Protein AF-A0A954F9V8-F1 (afdb_monomer_lite)

pLDDT: mean 90.91, std 14.73, range [41.5, 98.5]

Structure (mmCIF, N/CA/C/O backbone):
data_AF-A0A954F9V8-F1
#
_entry.id   AF-A0A954F9V8-F1
#
loop_
_atom_site.group_PDB
_atom_site.id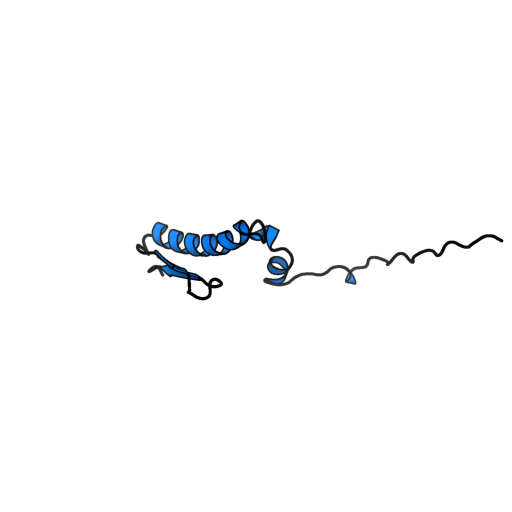
_atom_site.type_symbol
_atom_site.label_atom_id
_atom_site.label_alt_id
_atom_site.label_comp_id
_atom_site.label_asym_id
_atom_site.label_entity_id
_atom_site.label_seq_id
_atom_site.pdbx_PDB_ins_code
_atom_site.Cartn_x
_atom_site.Cartn_y
_atom_site.Cartn_z
_atom_site.occupancy
_atom_site.B_iso_or_equiv
_atom_site.auth_seq_id
_atom_site.auth_comp_id
_atom_site.auth_asym_id
_atom_site.auth_atom_id
_atom_site.pdbx_PDB_model_num
ATOM 1 N N . MET A 1 1 ? 18.856 -0.301 -64.421 1.00 44.28 1 MET A N 1
ATOM 2 C CA . MET A 1 1 ? 18.915 0.644 -63.285 1.00 44.28 1 MET A CA 1
ATOM 3 C C . MET A 1 1 ?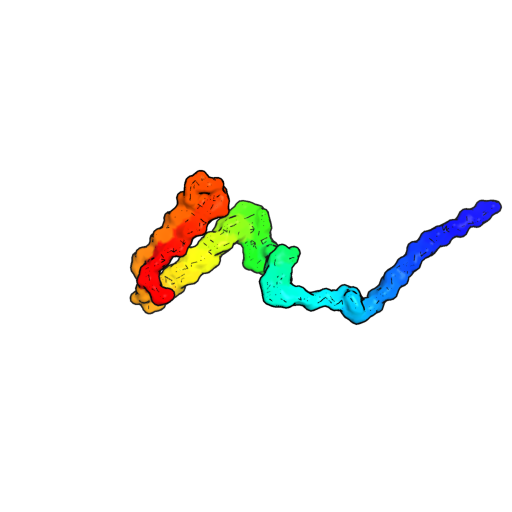 18.522 -0.122 -62.032 1.00 44.28 1 MET A C 1
ATOM 5 O O . MET A 1 1 ? 17.338 -0.311 -61.801 1.00 44.28 1 MET A O 1
ATOM 9 N N . ALA A 1 2 ? 19.498 -0.682 -61.314 1.00 41.50 2 ALA A N 1
ATOM 10 C CA . ALA A 1 2 ? 19.246 -1.464 -60.105 1.00 41.50 2 ALA A CA 1
ATOM 11 C C . ALA A 1 2 ? 19.257 -0.526 -58.892 1.00 41.50 2 ALA A C 1
ATOM 13 O O . ALA A 1 2 ? 20.250 0.150 -58.629 1.00 41.50 2 ALA A O 1
ATOM 14 N N . THR A 1 3 ? 18.128 -0.452 -58.199 1.00 47.25 3 THR A N 1
ATOM 15 C CA . THR A 1 3 ? 17.927 0.290 -56.956 1.00 47.25 3 THR A CA 1
ATOM 16 C C . THR A 1 3 ? 18.654 -0.416 -55.810 1.00 47.25 3 THR A C 1
ATOM 18 O O . THR A 1 3 ? 18.319 -1.540 -55.446 1.00 47.25 3 THR A O 1
ATOM 21 N N . ALA A 1 4 ? 19.667 0.237 -55.237 1.00 51.25 4 ALA A N 1
ATOM 22 C CA . ALA A 1 4 ? 20.363 -0.256 -54.052 1.00 51.25 4 ALA A CA 1
ATOM 23 C C . ALA A 1 4 ? 19.457 -0.126 -52.815 1.00 51.25 4 ALA A C 1
ATOM 25 O O . ALA A 1 4 ? 19.006 0.968 -52.472 1.00 51.25 4 ALA A O 1
ATOM 26 N N . ALA A 1 5 ? 19.191 -1.251 -52.151 1.00 55.44 5 ALA A N 1
ATOM 27 C CA . ALA A 1 5 ? 18.488 -1.293 -50.877 1.00 55.44 5 ALA A CA 1
ATOM 28 C C . ALA A 1 5 ? 19.332 -0.611 -49.786 1.00 55.44 5 ALA A C 1
ATOM 30 O O . ALA A 1 5 ? 20.506 -0.928 -49.598 1.00 55.44 5 ALA A O 1
ATOM 31 N N . LYS A 1 6 ? 18.727 0.336 -49.064 1.00 51.28 6 LYS A N 1
ATOM 32 C CA . LYS A 1 6 ? 19.348 1.049 -47.944 1.00 51.28 6 LYS A CA 1
ATOM 33 C C . LYS A 1 6 ? 19.396 0.112 -46.733 1.00 51.28 6 LYS A C 1
ATOM 35 O O . LYS A 1 6 ? 18.389 -0.069 -46.055 1.00 51.28 6 LYS A O 1
ATOM 40 N N . THR A 1 7 ? 20.546 -0.502 -46.475 1.00 51.53 7 THR A N 1
ATOM 41 C CA . THR A 1 7 ? 20.781 -1.330 -45.286 1.00 51.53 7 THR A CA 1
ATOM 42 C C . THR A 1 7 ? 20.713 -0.441 -44.043 1.00 51.53 7 THR A C 1
ATOM 44 O O . THR A 1 7 ? 21.585 0.396 -43.815 1.00 51.53 7 THR A O 1
ATOM 47 N N . SER A 1 8 ? 19.655 -0.584 -43.244 1.00 57.78 8 SER A N 1
ATOM 48 C CA . SER A 1 8 ? 19.573 0.006 -41.907 1.00 57.78 8 SER A CA 1
ATOM 49 C C . SER A 1 8 ? 20.698 -0.584 -41.055 1.00 57.78 8 SER A C 1
ATOM 51 O O . SER A 1 8 ? 20.694 -1.786 -40.786 1.00 57.78 8 SER A O 1
ATOM 53 N N . GLY A 1 9 ? 21.685 0.235 -40.688 1.00 56.41 9 GLY A N 1
ATOM 54 C CA . GLY A 1 9 ? 22.826 -0.198 -39.884 1.00 56.41 9 GLY A CA 1
ATOM 55 C C . GLY A 1 9 ? 22.362 -0.886 -38.601 1.00 56.41 9 GLY A C 1
ATOM 56 O O . GLY A 1 9 ? 21.603 -0.309 -37.825 1.00 56.41 9 GLY A O 1
ATOM 57 N N . ALA A 1 10 ? 22.799 -2.127 -38.396 1.00 65.19 10 ALA A N 1
ATOM 58 C CA . ALA A 1 10 ? 22.545 -2.864 -37.169 1.00 65.19 10 ALA A CA 1
ATOM 59 C C . ALA A 1 10 ? 23.230 -2.129 -36.008 1.00 65.19 10 ALA A C 1
ATOM 61 O O . ALA A 1 10 ? 24.461 -2.072 -35.951 1.00 65.19 10 ALA A O 1
ATOM 62 N N . LYS A 1 11 ? 22.444 -1.536 -35.100 1.00 77.62 11 LYS A N 1
ATOM 63 C CA . LYS A 1 11 ? 22.976 -0.976 -33.854 1.00 77.62 11 LYS A CA 1
ATOM 64 C C . LYS A 1 11 ? 23.636 -2.130 -33.095 1.00 77.62 11 LYS A C 1
ATOM 66 O O . LYS A 1 11 ? 22.983 -3.126 -32.788 1.00 77.62 11 LYS A O 1
ATOM 71 N N . LYS A 1 12 ? 24.948 -2.040 -32.886 1.00 84.81 12 LYS A N 1
ATOM 72 C CA . LYS A 1 12 ? 25.725 -3.089 -32.224 1.00 84.81 12 LYS A CA 1
ATOM 73 C C . LYS A 1 12 ? 25.400 -3.028 -30.732 1.00 84.81 12 LYS A C 1
ATOM 75 O O . LYS A 1 12 ? 25.729 -2.033 -30.104 1.00 84.81 12 LYS A O 1
ATOM 80 N N . TYR A 1 13 ? 24.736 -4.057 -30.215 1.00 90.75 13 TYR A N 1
ATOM 81 C CA . TYR A 1 13 ? 24.419 -4.176 -28.793 1.00 90.75 13 TYR A CA 1
ATOM 82 C C . TYR A 1 13 ? 25.712 -4.278 -27.970 1.00 90.75 13 TYR A C 1
ATOM 84 O O . TYR A 1 13 ? 26.542 -5.150 -28.252 1.00 90.75 13 TYR A O 1
ATOM 92 N N . SER A 1 14 ? 25.907 -3.378 -27.005 1.00 93.75 14 SER A N 1
ATOM 93 C CA . SER A 1 14 ? 27.079 -3.335 -26.119 1.00 93.75 14 SER A CA 1
ATOM 94 C C . SER A 1 14 ? 26.675 -3.345 -24.640 1.00 93.75 14 SER A C 1
ATOM 96 O O . SER A 1 14 ? 25.496 -3.322 -24.298 1.00 93.75 14 SER A O 1
ATOM 98 N N . ALA A 1 15 ? 27.670 -3.382 -23.746 1.00 93.19 15 ALA A N 1
ATOM 99 C CA . ALA A 1 15 ? 27.441 -3.262 -22.305 1.00 93.19 15 ALA A CA 1
ATOM 100 C C . ALA A 1 15 ? 26.742 -1.943 -21.921 1.00 93.19 15 ALA A C 1
ATOM 102 O O . ALA A 1 15 ? 26.003 -1.923 -20.944 1.00 93.19 15 ALA A O 1
ATOM 103 N N . ASP A 1 16 ? 26.915 -0.882 -22.714 1.00 92.81 16 ASP A N 1
ATOM 104 C CA . ASP A 1 16 ? 26.293 0.425 -22.472 1.00 92.81 16 ASP A CA 1
ATOM 105 C C . ASP A 1 16 ? 24.779 0.428 -22.758 1.00 92.81 16 ASP A C 1
ATOM 107 O O . ASP A 1 16 ? 24.078 1.348 -22.348 1.00 92.81 16 ASP A O 1
ATOM 111 N N . ASP A 1 17 ? 24.255 -0.587 -23.462 1.00 93.31 17 ASP A N 1
ATOM 112 C CA . ASP A 1 17 ? 22.811 -0.763 -23.669 1.00 93.31 17 ASP A CA 1
ATOM 113 C C . ASP A 1 17 ? 22.125 -1.465 -22.470 1.00 93.31 17 ASP A C 1
ATOM 115 O O . ASP A 1 17 ? 20.904 -1.643 -22.482 1.00 93.31 17 ASP A O 1
ATOM 119 N N . ILE A 1 18 ? 22.882 -1.878 -21.441 1.00 94.06 18 ILE A N 1
ATOM 120 C CA . ILE A 1 18 ? 22.340 -2.433 -20.195 1.00 94.06 18 ILE A CA 1
ATOM 121 C C . ILE A 1 18 ? 22.129 -1.314 -19.178 1.00 94.06 18 ILE A C 1
ATOM 123 O O . ILE A 1 18 ? 23.079 -0.708 -18.690 1.00 94.06 18 ILE A O 1
ATOM 127 N N . GLU A 1 19 ? 20.871 -1.100 -18.800 1.00 94.31 19 GLU A N 1
ATOM 128 C CA . GLU A 1 19 ? 20.484 -0.155 -17.755 1.00 94.31 19 GLU A CA 1
ATOM 129 C C . GLU A 1 19 ? 20.156 -0.905 -16.457 1.00 94.31 19 GLU A C 1
ATOM 131 O O . GLU A 1 19 ? 19.346 -1.838 -16.447 1.00 94.31 19 GLU A O 1
ATOM 136 N N . VAL A 1 20 ? 20.772 -0.482 -15.351 1.00 94.50 20 VAL A N 1
ATOM 137 C CA . VAL A 1 20 ? 20.412 -0.921 -13.999 1.00 94.50 20 VAL A CA 1
ATOM 138 C C . VAL A 1 20 ? 19.518 0.150 -13.389 1.00 94.50 20 VAL A C 1
ATOM 140 O O . VAL A 1 20 ? 19.923 1.302 -13.282 1.00 94.50 20 VAL A O 1
ATOM 143 N N . LEU A 1 21 ? 18.302 -0.233 -13.004 1.00 96.56 21 LEU A N 1
ATOM 144 C CA . LEU A 1 21 ? 17.350 0.662 -12.347 1.00 96.56 21 LEU A CA 1
ATOM 145 C C . LEU A 1 21 ? 17.540 0.578 -10.830 1.00 96.56 21 LEU A C 1
ATOM 147 O O . LEU A 1 21 ? 17.433 -0.511 -10.261 1.00 96.56 21 LEU A O 1
ATOM 151 N N . GLU A 1 22 ? 17.794 1.711 -10.178 1.00 94.44 22 GLU A N 1
ATOM 152 C CA . GLU A 1 22 ? 18.088 1.760 -8.743 1.00 94.44 22 GLU A CA 1
ATOM 153 C C . GLU A 1 22 ? 16.851 2.107 -7.898 1.00 94.44 22 GLU A C 1
ATOM 155 O O . GLU A 1 22 ? 15.936 2.824 -8.315 1.00 94.44 22 GLU A O 1
ATOM 160 N N . GLY A 1 23 ? 16.809 1.586 -6.669 1.00 94.56 23 GLY A N 1
ATOM 161 C CA . GLY A 1 23 ? 15.742 1.872 -5.709 1.00 94.56 23 GLY A CA 1
ATOM 162 C C . GLY A 1 23 ? 14.337 1.602 -6.262 1.00 94.56 23 GLY A C 1
ATOM 163 O O . GLY A 1 23 ? 14.012 0.491 -6.677 1.00 94.56 23 GLY A O 1
ATOM 164 N N . LEU A 1 24 ? 13.482 2.631 -6.255 1.00 96.38 24 LEU A N 1
ATOM 165 C CA . LEU A 1 24 ? 12.085 2.536 -6.702 1.00 96.38 24 LEU A CA 1
ATOM 166 C C . LEU A 1 24 ? 11.897 2.770 -8.209 1.00 96.38 24 LEU A C 1
ATOM 168 O O . LEU A 1 24 ? 10.761 2.782 -8.689 1.00 96.38 24 LEU A O 1
ATOM 172 N N . GLU A 1 25 ? 12.968 2.971 -8.977 1.00 97.06 25 GLU A N 1
ATOM 173 C CA . GLU A 1 25 ? 12.846 3.218 -10.416 1.00 97.06 25 GLU A CA 1
ATOM 174 C C . GLU A 1 25 ? 12.286 2.011 -11.165 1.00 97.06 25 GLU A C 1
ATOM 176 O O . GLU A 1 25 ? 11.406 2.172 -12.012 1.00 97.06 25 GLU A O 1
ATOM 181 N N . ALA A 1 26 ? 12.710 0.798 -10.801 1.00 96.19 26 ALA A N 1
ATOM 182 C CA . ALA A 1 26 ? 12.169 -0.432 -11.375 1.00 96.19 26 ALA A CA 1
ATOM 183 C C . ALA A 1 26 ? 10.655 -0.556 -11.135 1.00 96.19 26 ALA A C 1
ATOM 185 O O . ALA A 1 26 ? 9.901 -0.862 -12.063 1.00 96.19 26 ALA A O 1
ATOM 186 N N . VAL A 1 27 ? 10.207 -0.225 -9.917 1.00 96.88 27 VAL A N 1
ATOM 187 C CA . VAL A 1 27 ? 8.791 -0.238 -9.520 1.00 96.88 27 VAL A CA 1
ATOM 188 C C . VAL A 1 27 ? 7.991 0.763 -10.345 1.00 96.88 27 VAL A C 1
ATOM 190 O O . VAL A 1 27 ? 6.959 0.418 -10.913 1.00 96.88 27 VAL A O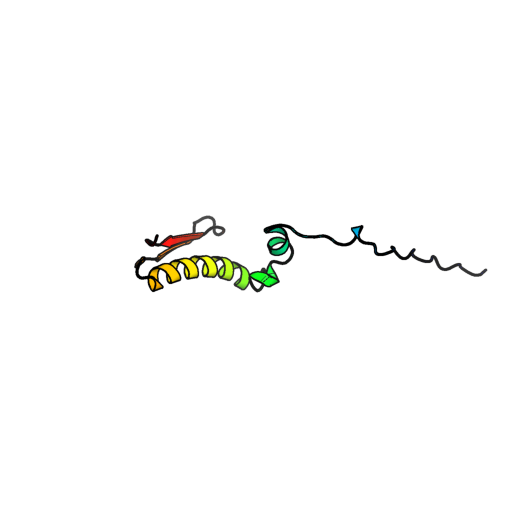 1
ATOM 193 N N . ARG A 1 28 ? 8.492 1.994 -10.487 1.00 96.12 28 ARG A N 1
ATOM 194 C CA . ARG A 1 28 ? 7.826 3.043 -11.275 1.00 96.12 28 ARG A CA 1
ATOM 195 C C . ARG A 1 28 ? 7.819 2.747 -12.771 1.00 96.12 28 ARG A C 1
ATOM 197 O O . ARG A 1 28 ? 6.857 3.094 -13.4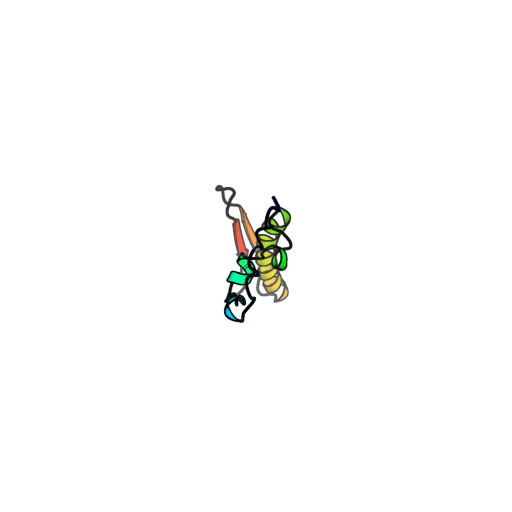52 1.00 96.12 28 ARG A O 1
ATOM 204 N N . ARG A 1 29 ? 8.874 2.117 -13.297 1.00 96.00 29 ARG A N 1
ATOM 205 C CA . ARG A 1 29 ? 8.977 1.758 -14.718 1.00 96.00 29 ARG A CA 1
ATOM 206 C C . ARG A 1 29 ? 8.060 0.589 -15.071 1.00 96.00 29 ARG A C 1
ATOM 208 O O . ARG A 1 29 ? 7.530 0.557 -16.180 1.00 96.00 29 ARG A O 1
ATOM 215 N N . ARG A 1 30 ? 7.882 -0.374 -14.160 1.00 96.38 30 ARG A N 1
ATOM 216 C CA . ARG A 1 30 ? 7.061 -1.579 -14.372 1.00 96.38 30 ARG A CA 1
ATOM 217 C C . ARG A 1 30 ? 6.085 -1.830 -13.214 1.00 96.38 30 ARG A C 1
ATOM 219 O O . ARG A 1 30 ? 6.136 -2.895 -12.601 1.00 96.38 30 ARG A O 1
ATOM 226 N N . PRO A 1 31 ? 5.141 -0.911 -12.951 1.00 97.38 31 PRO A N 1
ATOM 227 C CA . PRO A 1 31 ? 4.265 -0.986 -11.781 1.00 97.38 31 PRO A CA 1
ATOM 228 C C . PRO A 1 31 ? 3.389 -2.239 -11.774 1.00 97.38 31 PRO A C 1
ATOM 230 O O . PRO A 1 31 ? 3.199 -2.843 -10.726 1.00 97.38 31 PRO A O 1
ATOM 233 N N . SER A 1 32 ? 2.929 -2.706 -12.940 1.00 97.12 32 SER A N 1
ATOM 234 C CA . SER A 1 32 ? 2.085 -3.904 -13.038 1.00 97.12 32 SER A CA 1
ATOM 235 C C . SER A 1 32 ? 2.733 -5.171 -12.476 1.00 97.12 32 SER A C 1
ATOM 237 O O . SER A 1 32 ? 2.020 -6.092 -12.100 1.00 97.12 32 SER A O 1
ATOM 239 N N . MET A 1 33 ? 4.068 -5.230 -12.416 1.00 97.12 33 MET A N 1
ATOM 240 C CA . MET A 1 33 ? 4.785 -6.350 -11.802 1.00 97.12 33 MET A CA 1
ATOM 241 C C . MET A 1 33 ? 4.613 -6.391 -10.277 1.00 97.12 33 MET A C 1
ATOM 243 O O . MET A 1 33 ? 4.715 -7.463 -9.693 1.00 97.12 33 MET A O 1
ATOM 247 N N . TYR A 1 34 ? 4.353 -5.241 -9.655 1.00 96.81 34 TYR A N 1
ATOM 248 C CA . TYR A 1 34 ? 4.272 -5.075 -8.204 1.00 96.81 34 TYR A CA 1
ATOM 249 C C . TYR A 1 34 ? 2.827 -4.963 -7.718 1.00 96.81 34 TYR A C 1
ATOM 251 O O . TYR A 1 34 ? 2.475 -5.586 -6.733 1.00 96.81 34 TYR A O 1
ATOM 259 N N . ILE A 1 35 ? 1.983 -4.212 -8.432 1.00 97.31 35 ILE A N 1
ATOM 260 C CA . ILE A 1 35 ? 0.593 -3.926 -8.026 1.00 97.31 35 ILE A CA 1
ATOM 261 C C . ILE A 1 35 ? -0.452 -4.576 -8.950 1.00 97.31 35 ILE A C 1
ATOM 263 O O . ILE A 1 35 ? -1.616 -4.183 -8.976 1.00 97.31 35 ILE A O 1
ATOM 267 N N . GLY A 1 36 ? -0.038 -5.530 -9.791 1.00 95.12 36 GLY A N 1
ATOM 268 C CA . GLY A 1 36 ? -0.908 -6.296 -10.698 1.00 95.12 36 GLY A CA 1
ATOM 269 C C . GLY A 1 36 ? -1.457 -5.531 -11.914 1.00 95.12 36 GLY A C 1
ATOM 270 O O . GLY A 1 36 ? -1.875 -6.150 -12.893 1.00 95.12 36 GLY A O 1
ATOM 271 N N . GLY A 1 37 ? -1.433 -4.197 -11.905 1.00 95.50 37 GLY A N 1
ATOM 272 C CA . GLY A 1 37 ? -1.870 -3.351 -13.017 1.00 95.50 37 GLY A CA 1
ATOM 273 C C . GLY A 1 37 ? -1.878 -1.863 -12.665 1.00 95.50 37 GLY A C 1
ATOM 274 O O . GLY A 1 37 ? -1.596 -1.487 -11.537 1.00 95.50 37 GLY A O 1
ATOM 275 N N . VAL A 1 38 ? -2.217 -1.008 -13.633 1.00 96.62 38 VAL A N 1
ATOM 276 C CA . VAL A 1 38 ? -2.403 0.451 -13.434 1.00 96.62 38 VAL A CA 1
ATOM 277 C C . VAL A 1 38 ? -3.851 0.889 -13.677 1.00 96.62 38 VAL A C 1
ATOM 279 O O . VAL A 1 38 ? -4.134 2.054 -13.939 1.00 96.62 38 VAL A O 1
ATOM 282 N N . ASP A 1 39 ? -4.769 -0.076 -13.641 1.00 96.62 39 ASP A N 1
ATOM 283 C CA . ASP A 1 39 ? -6.208 0.152 -13.698 1.00 96.62 39 ASP A CA 1
ATOM 284 C C . ASP A 1 39 ? -6.782 0.346 -12.280 1.00 96.62 39 ASP A C 1
ATOM 286 O O . ASP A 1 39 ? -6.056 0.465 -11.290 1.00 96.62 39 ASP A O 1
ATOM 290 N N . ILE A 1 40 ? -8.111 0.350 -12.170 1.00 96.19 40 ILE A N 1
ATOM 291 C CA . ILE A 1 40 ? -8.810 0.494 -10.889 1.00 96.19 40 ILE A CA 1
ATOM 292 C C . ILE A 1 40 ? -8.411 -0.565 -9.850 1.00 96.19 40 ILE A C 1
ATOM 294 O O . ILE A 1 40 ? -8.438 -0.271 -8.656 1.00 96.19 40 ILE A O 1
ATOM 298 N N . ARG A 1 41 ? -8.022 -1.777 -10.267 1.00 96.12 41 ARG A N 1
ATOM 299 C CA . ARG A 1 41 ? -7.606 -2.833 -9.335 1.00 96.12 41 ARG A CA 1
ATOM 300 C C . ARG A 1 41 ? -6.245 -2.507 -8.7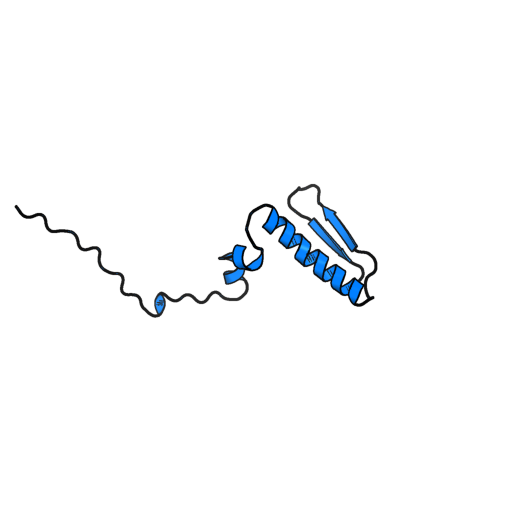45 1.00 96.12 41 ARG A C 1
ATOM 302 O O . ARG A 1 41 ? -6.100 -2.588 -7.534 1.00 96.12 41 ARG A O 1
ATOM 309 N N . GLY A 1 42 ? -5.301 -2.074 -9.582 1.00 96.62 42 GLY A N 1
ATOM 310 C CA . GLY A 1 42 ? -3.986 -1.617 -9.125 1.00 96.62 42 GLY A CA 1
ATOM 311 C C . GLY A 1 42 ? -4.079 -0.409 -8.194 1.00 96.62 42 GLY A C 1
ATOM 312 O O . GLY A 1 42 ? -3.399 -0.364 -7.174 1.00 96.62 42 GLY A O 1
ATOM 313 N N . LEU A 1 43 ? -4.988 0.529 -8.487 1.00 96.19 43 LEU A N 1
ATOM 314 C CA . LEU A 1 43 ? -5.246 1.670 -7.607 1.00 96.19 43 LEU A CA 1
ATOM 315 C C . LEU A 1 43 ? -5.726 1.233 -6.214 1.00 96.19 43 LEU A C 1
ATOM 317 O O . LEU A 1 43 ? -5.203 1.718 -5.218 1.00 96.19 43 LEU A O 1
ATOM 321 N N . HIS A 1 44 ? -6.695 0.314 -6.131 1.00 96.25 44 HIS A N 1
ATOM 322 C CA . HIS A 1 44 ? -7.154 -0.199 -4.834 1.00 96.25 44 HIS A CA 1
ATOM 323 C C . HIS A 1 44 ? -6.090 -1.061 -4.149 1.00 96.25 44 HIS A C 1
ATOM 325 O O . HIS A 1 44 ? -6.006 -1.043 -2.929 1.00 96.25 44 HIS A O 1
ATOM 331 N N . HIS A 1 45 ? -5.249 -1.763 -4.914 1.00 97.38 45 HIS A N 1
ATOM 332 C CA . HIS A 1 45 ? -4.132 -2.542 -4.379 1.00 97.38 45 HIS A CA 1
ATOM 333 C C . HIS A 1 45 ? -3.165 -1.678 -3.570 1.00 97.38 45 HIS A C 1
ATOM 335 O O . HIS A 1 45 ? -2.773 -2.077 -2.485 1.00 97.38 45 HIS A O 1
ATOM 341 N N . LEU A 1 46 ? -2.878 -0.452 -4.022 1.00 96.81 46 LEU A N 1
ATOM 342 C CA . LEU A 1 46 ? -2.076 0.492 -3.236 1.00 96.81 46 LEU A CA 1
ATOM 343 C C . LEU A 1 46 ? -2.682 0.783 -1.857 1.00 96.81 46 LEU A C 1
ATOM 345 O O . LEU A 1 46 ? -1.937 0.962 -0.903 1.00 96.81 46 LEU A O 1
ATOM 349 N N . LEU A 1 47 ? -4.012 0.846 -1.747 1.00 96.88 47 LEU A N 1
ATOM 350 C CA . LEU A 1 47 ? -4.690 1.030 -0.464 1.00 96.88 47 LEU A CA 1
ATOM 351 C C . LEU A 1 47 ? -4.665 -0.257 0.371 1.00 96.88 47 LEU A C 1
ATOM 353 O O . LEU A 1 47 ? -4.436 -0.176 1.575 1.00 96.88 47 LEU A O 1
ATOM 357 N N . TRP A 1 48 ? -4.872 -1.418 -0.260 1.00 97.50 48 TRP A N 1
ATOM 358 C CA . TRP A 1 48 ? -4.816 -2.717 0.416 1.00 97.50 48 TRP A CA 1
ATOM 359 C C . TRP A 1 48 ? -3.471 -2.946 1.089 1.00 97.50 48 TRP A C 1
ATOM 361 O O . TRP A 1 48 ? -3.463 -3.244 2.269 1.00 97.50 48 TRP A O 1
ATOM 371 N N . GLU A 1 49 ? -2.361 -2.658 0.413 1.00 98.12 49 GLU A N 1
ATOM 372 C CA . GLU A 1 49 ? -1.017 -2.797 0.993 1.00 98.12 49 GLU A CA 1
ATOM 373 C C . GLU A 1 49 ? -0.835 -1.993 2.294 1.00 98.12 49 GLU A C 1
ATOM 375 O O . GLU A 1 49 ? -0.143 -2.423 3.213 1.00 98.12 49 GLU A O 1
ATOM 380 N N . ILE A 1 50 ? -1.468 -0.820 2.414 1.00 98.12 50 ILE A N 1
ATOM 381 C CA . ILE A 1 50 ? -1.387 -0.021 3.646 1.00 98.12 50 ILE A CA 1
ATOM 382 C C . ILE A 1 50 ? -2.334 -0.563 4.719 1.00 98.12 50 ILE A C 1
ATOM 384 O O . 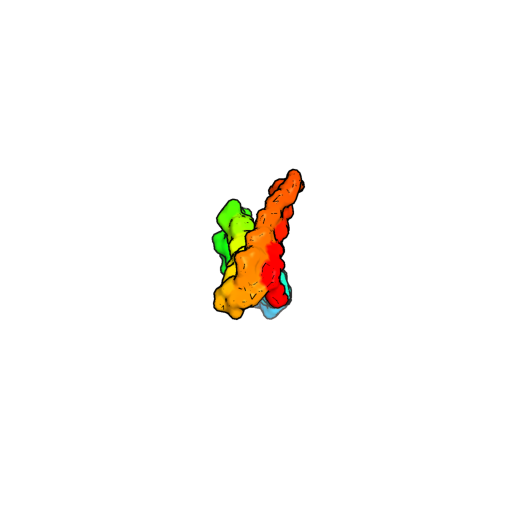ILE A 1 50 ? -1.961 -0.624 5.886 1.00 98.12 50 ILE A O 1
ATOM 388 N N . VAL A 1 51 ? -3.548 -0.965 4.336 1.00 98.31 51 VAL A N 1
ATOM 389 C CA . VAL A 1 51 ? -4.512 -1.576 5.263 1.00 98.31 51 VAL A CA 1
ATOM 390 C C . VAL A 1 51 ? -3.985 -2.903 5.808 1.00 98.31 51 VAL A C 1
ATOM 392 O O . VAL A 1 51 ? -4.147 -3.161 6.995 1.00 98.31 51 VAL A O 1
ATOM 395 N N . ASP A 1 52 ? -3.328 -3.711 4.981 1.00 98.31 52 ASP A N 1
ATOM 396 C CA . ASP A 1 52 ? -2.780 -5.011 5.363 1.00 98.31 52 ASP A CA 1
ATOM 397 C C . ASP A 1 52 ? -1.653 -4.844 6.394 1.00 98.31 52 ASP A C 1
ATOM 399 O O . ASP A 1 52 ? -1.664 -5.538 7.408 1.00 98.31 52 ASP A O 1
ATOM 403 N N . ASN A 1 53 ? -0.787 -3.832 6.247 1.00 98.06 53 ASN A N 1
ATOM 404 C CA . ASN A 1 53 ? 0.184 -3.478 7.294 1.00 98.06 53 ASN A CA 1
ATOM 405 C C . ASN A 1 53 ? -0.500 -3.103 8.626 1.00 98.06 53 ASN A C 1
ATOM 407 O O . ASN A 1 53 ? -0.040 -3.499 9.695 1.00 98.06 53 ASN A O 1
ATOM 411 N N . SER A 1 54 ? -1.621 -2.372 8.591 1.00 98.31 54 SER A N 1
ATOM 412 C CA . SER A 1 54 ? -2.401 -2.073 9.804 1.00 98.31 54 SER A CA 1
ATOM 413 C C . SER A 1 54 ? -3.069 -3.324 10.398 1.00 98.31 54 SER A C 1
ATOM 415 O O . SER A 1 54 ? -3.214 -3.442 11.616 1.00 98.31 54 SER A O 1
ATOM 417 N N . VAL A 1 55 ? -3.489 -4.275 9.557 1.00 98.19 55 VAL A N 1
ATOM 418 C CA . VAL A 1 55 ? -4.022 -5.574 9.997 1.00 98.19 55 VAL A CA 1
ATOM 419 C C . VAL A 1 55 ? -2.924 -6.419 10.643 1.00 98.19 55 VAL A C 1
ATOM 421 O O . VAL A 1 55 ? -3.203 -7.093 11.634 1.00 98.19 55 VAL A O 1
ATOM 424 N N . ASP A 1 56 ? -1.682 -6.345 10.167 1.00 98.31 56 ASP A N 1
ATOM 425 C CA . ASP A 1 56 ? -0.548 -7.022 10.800 1.00 98.31 56 ASP A CA 1
ATOM 426 C C . ASP A 1 56 ? -0.322 -6.541 12.245 1.00 98.31 56 ASP A C 1
ATOM 428 O O . ASP A 1 56 ? -0.089 -7.365 13.133 1.00 98.31 56 ASP A O 1
ATOM 432 N N . GLU A 1 57 ? -0.502 -5.247 12.538 1.00 98.31 57 GLU A N 1
ATOM 433 C CA . GLU A 1 57 ? -0.457 -4.739 13.921 1.00 98.31 57 GLU A CA 1
ATOM 434 C C . GLU A 1 57 ? -1.620 -5.271 14.781 1.00 98.31 57 GLU A C 1
ATOM 436 O O . GLU A 1 57 ? -1.438 -5.579 15.965 1.00 98.31 57 GLU A O 1
ATOM 441 N N . TYR A 1 58 ? -2.808 -5.467 14.197 1.00 97.94 58 TYR A N 1
ATOM 442 C CA . TYR A 1 58 ? -3.906 -6.160 14.883 1.00 97.94 58 TYR A CA 1
ATOM 443 C C . TYR A 1 58 ? -3.559 -7.629 15.169 1.00 97.94 58 TYR A C 1
ATOM 445 O O . TYR A 1 58 ? -3.784 -8.119 16.279 1.00 97.94 58 TYR A O 1
ATOM 453 N N . LEU A 1 59 ? -2.958 -8.337 14.207 1.00 97.94 59 LEU A N 1
ATOM 454 C CA . LEU A 1 59 ? -2.502 -9.719 14.390 1.00 97.94 59 LEU A CA 1
ATOM 455 C C . LEU A 1 59 ? -1.399 -9.821 15.456 1.00 97.94 59 LEU A C 1
ATOM 457 O O . LEU A 1 59 ? -1.354 -10.804 16.203 1.00 97.94 59 LEU A O 1
ATOM 461 N N . ALA A 1 60 ? -0.563 -8.788 15.584 1.00 97.81 60 ALA A N 1
ATOM 462 C CA . ALA A 1 60 ? 0.416 -8.637 16.658 1.00 97.81 60 ALA A CA 1
ATOM 463 C C . ALA A 1 60 ? -0.208 -8.286 18.024 1.00 97.81 60 ALA A C 1
ATOM 465 O O . ALA A 1 60 ? 0.484 -8.378 19.038 1.00 97.81 60 ALA A O 1
ATOM 466 N N . LYS A 1 61 ? -1.515 -7.983 18.075 1.00 97.56 61 LYS A N 1
ATOM 467 C CA . LYS A 1 61 ? -2.279 -7.528 19.256 1.00 97.56 61 LYS A CA 1
ATOM 468 C C . LYS A 1 61 ? -1.869 -6.144 19.767 1.00 97.56 61 LYS A C 1
ATOM 470 O O . LYS A 1 61 ? -2.036 -5.857 20.951 1.00 97.56 61 LYS A O 1
ATOM 475 N N . GLU A 1 62 ? -1.344 -5.313 18.878 1.00 97.44 62 GLU A N 1
ATOM 476 C CA . GLU A 1 62 ? -0.838 -3.968 19.179 1.00 97.44 62 GLU A CA 1
ATOM 477 C C . GLU A 1 62 ? -1.789 -2.878 18.658 1.00 97.44 62 GLU A C 1
ATOM 479 O O . GLU A 1 62 ? -1.792 -1.771 19.183 1.00 97.44 62 GLU A O 1
ATOM 484 N N . ALA A 1 63 ? -2.652 -3.202 17.688 1.00 97.81 63 ALA A N 1
ATOM 485 C CA . ALA A 1 63 ? -3.736 -2.340 17.219 1.00 97.81 63 ALA A CA 1
ATOM 486 C C . ALA A 1 63 ? -5.113 -2.990 17.435 1.00 97.81 63 ALA A C 1
ATOM 488 O O . ALA A 1 63 ? -5.256 -4.212 17.390 1.00 97.81 63 ALA A O 1
ATOM 489 N N . ASP A 1 64 ? -6.150 -2.173 17.622 1.00 98.00 64 ASP A N 1
ATOM 490 C CA . ASP A 1 64 ? -7.555 -2.618 17.681 1.00 98.00 64 ASP A CA 1
ATOM 491 C C . ASP A 1 64 ? -8.497 -1.804 16.781 1.00 98.00 64 ASP A C 1
ATOM 493 O O . ASP A 1 64 ? -9.630 -2.218 16.525 1.00 98.00 64 ASP A O 1
ATOM 497 N N . THR A 1 65 ? -8.026 -0.665 16.271 1.00 98.44 65 THR A N 1
ATOM 498 C CA . THR A 1 65 ? -8.832 0.283 15.513 1.00 98.44 65 THR A CA 1
ATOM 499 C C . THR A 1 65 ? -8.063 0.740 14.285 1.00 98.44 65 THR A C 1
ATOM 501 O O . THR A 1 65 ? -7.003 1.349 14.397 1.00 98.44 65 THR A O 1
ATOM 504 N N . ILE A 1 66 ? -8.648 0.524 13.106 1.00 98.31 66 ILE A N 1
ATOM 505 C CA . ILE A 1 66 ? -8.123 1.010 11.825 1.00 98.31 66 ILE A CA 1
ATOM 506 C C . ILE A 1 66 ? -9.136 1.995 11.235 1.00 98.31 66 ILE A C 1
ATOM 508 O O . ILE A 1 66 ? -10.317 1.685 11.081 1.00 98.31 66 ILE A O 1
ATOM 512 N N . THR A 1 67 ? -8.681 3.202 10.910 1.00 98.50 67 THR A N 1
ATOM 513 C CA . THR A 1 67 ? -9.475 4.273 10.303 1.00 98.50 67 THR A CA 1
ATOM 514 C C . THR A 1 67 ? -8.989 4.537 8.886 1.00 98.50 67 THR A C 1
ATOM 516 O O . THR A 1 67 ? -7.855 4.967 8.685 1.00 98.50 67 THR A O 1
ATOM 519 N N . VAL A 1 68 ? -9.873 4.352 7.905 1.00 98.25 68 VAL A N 1
ATOM 520 C CA . VAL A 1 68 ? -9.627 4.721 6.506 1.00 98.25 68 VAL A CA 1
ATOM 521 C C . VAL A 1 68 ? -10.430 5.974 6.172 1.00 98.25 68 VAL A C 1
ATOM 523 O O . VAL A 1 68 ? -11.649 6.001 6.337 1.00 98.25 68 VAL A O 1
ATOM 526 N N . THR A 1 69 ? -9.756 7.017 5.694 1.00 98.25 69 THR A N 1
ATOM 527 C CA . THR A 1 69 ? -10.386 8.273 5.273 1.00 98.25 69 THR A CA 1
ATOM 528 C C . THR A 1 69 ? -10.196 8.473 3.778 1.00 98.25 69 THR A C 1
ATOM 530 O O . THR A 1 69 ? -9.069 8.552 3.298 1.00 98.25 69 THR A O 1
ATOM 533 N N . LEU A 1 70 ? -11.302 8.611 3.046 1.00 97.44 70 LEU A N 1
ATOM 534 C CA . LEU A 1 70 ? -11.293 9.097 1.667 1.00 97.44 70 LEU A CA 1
ATOM 535 C C . LEU A 1 70 ? -11.447 10.619 1.689 1.00 97.44 70 LEU A C 1
ATOM 537 O O . LEU A 1 70 ? -12.413 11.143 2.251 1.00 97.44 70 LEU A O 1
ATOM 541 N N . HIS A 1 71 ? -10.488 11.339 1.114 1.00 98.06 71 HIS A N 1
ATOM 542 C CA . HIS A 1 71 ? -10.504 12.796 1.143 1.00 98.06 71 HIS A CA 1
ATOM 543 C C . HIS A 1 71 ? -11.420 13.371 0.055 1.00 98.06 71 HIS A C 1
ATOM 545 O O . HIS A 1 71 ? -11.738 12.738 -0.952 1.00 98.06 71 HIS A O 1
ATOM 551 N N . LYS A 1 72 ? -11.862 14.616 0.260 1.00 98.00 72 LYS A N 1
ATOM 552 C CA . LYS A 1 72 ? -12.800 15.304 -0.645 1.00 98.00 72 LYS A CA 1
ATOM 553 C C . LYS A 1 72 ? -12.213 15.627 -2.024 1.00 98.00 72 LYS A C 1
ATOM 555 O O . LYS A 1 72 ? -12.971 15.995 -2.913 1.00 98.00 72 LYS A O 1
ATOM 560 N N . ASP A 1 73 ? -10.895 15.530 -2.188 1.00 97.25 73 ASP A N 1
ATOM 561 C CA . ASP A 1 73 ? -10.220 15.752 -3.470 1.00 97.25 73 ASP A CA 1
ATOM 562 C C . ASP A 1 73 ? -10.453 14.609 -4.474 1.00 97.25 73 ASP A C 1
ATOM 564 O O . ASP A 1 73 ? -10.182 14.778 -5.660 1.00 97.25 73 ASP A O 1
ATOM 568 N N . GLY A 1 74 ? -10.961 13.459 -4.013 1.00 92.19 74 GLY A N 1
ATOM 569 C CA . GLY A 1 74 ? -11.175 12.269 -4.835 1.00 92.19 74 GLY A CA 1
ATOM 570 C C . GLY A 1 74 ? -9.884 11.623 -5.351 1.00 92.19 74 GLY A C 1
ATOM 571 O O . GLY A 1 74 ? -9.957 10.728 -6.189 1.00 92.19 74 GLY A O 1
ATOM 572 N N . ALA A 1 75 ? -8.721 12.069 -4.873 1.00 93.81 75 ALA A N 1
ATOM 573 C CA . ALA A 1 75 ? -7.404 11.645 -5.341 1.00 93.81 75 ALA A CA 1
ATOM 574 C C . ALA A 1 75 ? -6.492 11.168 -4.203 1.00 93.81 75 ALA A C 1
ATOM 576 O O . ALA A 1 75 ? -5.451 10.570 -4.473 1.00 93.81 75 ALA A O 1
ATOM 577 N N . SER A 1 76 ? -6.868 11.408 -2.944 1.00 96.25 76 SER A N 1
ATOM 578 C CA . SER A 1 76 ? -6.111 10.958 -1.783 1.00 96.25 76 SER A CA 1
ATOM 579 C C . SER A 1 76 ? -6.959 10.166 -0.789 1.00 96.25 76 SER A C 1
ATOM 581 O O . SER A 1 76 ? -8.177 10.329 -0.650 1.00 96.25 76 SER A O 1
ATOM 583 N N . CYS A 1 77 ? -6.273 9.291 -0.061 1.00 97.75 77 CYS A N 1
ATOM 584 C CA . CYS A 1 77 ? -6.807 8.562 1.078 1.00 97.75 77 CYS A CA 1
ATOM 585 C C . CYS A 1 77 ? -5.746 8.487 2.181 1.00 97.75 77 CYS A C 1
ATOM 587 O O . CYS A 1 77 ? -4.551 8.617 1.910 1.00 97.75 77 CYS A O 1
ATOM 589 N N . SER A 1 78 ? -6.180 8.288 3.420 1.00 98.00 78 SER A N 1
ATOM 590 C CA . SER A 1 78 ? -5.301 8.005 4.554 1.00 98.00 78 SER A CA 1
ATOM 591 C C . SER A 1 78 ? -5.779 6.765 5.296 1.00 98.00 78 SER A C 1
ATOM 593 O O . SER A 1 78 ? -6.981 6.551 5.455 1.00 98.00 78 SER A O 1
ATOM 595 N N . VAL A 1 79 ? -4.824 5.958 5.749 1.00 98.50 79 VAL A N 1
ATOM 596 C CA . VAL A 1 79 ? -5.039 4.823 6.648 1.00 98.50 79 VAL A CA 1
ATOM 597 C C . VAL A 1 79 ? -4.304 5.148 7.939 1.00 98.50 79 VAL A C 1
ATOM 599 O O . VAL A 1 79 ? -3.150 5.574 7.906 1.00 98.50 79 VAL A O 1
ATOM 602 N N . LYS A 1 80 ? -4.999 5.020 9.064 1.00 98.31 80 LYS A N 1
ATOM 603 C CA . LYS A 1 80 ? -4.450 5.234 10.398 1.00 98.31 80 LYS A CA 1
ATOM 604 C C . LYS A 1 80 ? -4.871 4.081 11.290 1.00 98.31 80 LYS A C 1
ATOM 606 O O . LYS A 1 80 ? -6.069 3.856 11.439 1.00 98.31 80 LYS A O 1
ATOM 611 N N . ASP A 1 81 ? -3.918 3.443 11.941 1.00 98.38 81 ASP A N 1
ATOM 612 C CA . ASP A 1 81 ? -4.165 2.534 13.055 1.00 98.38 81 ASP A CA 1
ATOM 613 C C . ASP A 1 81 ? -3.643 3.124 14.379 1.00 98.38 81 ASP A C 1
ATOM 615 O O . ASP A 1 81 ? -3.178 4.271 14.438 1.00 98.38 81 ASP A O 1
ATOM 619 N N . ASN A 1 82 ? -3.834 2.376 15.462 1.00 98.06 82 ASN A N 1
ATOM 620 C CA . ASN A 1 82 ? -3.303 2.664 16.791 1.00 98.06 82 ASN A CA 1
ATOM 621 C C . ASN A 1 82 ? -2.222 1.661 17.233 1.00 98.06 82 ASN A C 1
ATOM 623 O O . ASN A 1 82 ? -2.039 1.499 18.439 1.00 98.06 82 ASN A O 1
ATOM 627 N N . GLY A 1 83 ? -1.550 1.011 16.275 1.00 95.19 83 GLY A N 1
ATOM 628 C CA . GLY A 1 83 ? -0.401 0.135 16.500 1.00 95.19 83 GLY A CA 1
ATOM 629 C C . GLY A 1 83 ? 0.884 0.902 16.833 1.00 95.19 83 GLY A C 1
ATOM 630 O O . GLY A 1 83 ? 0.841 2.072 17.229 1.00 95.19 83 GLY A O 1
ATOM 631 N N . ARG A 1 84 ? 2.034 0.224 16.715 1.00 87.56 84 ARG A N 1
ATOM 632 C CA . ARG A 1 84 ? 3.362 0.773 17.063 1.00 87.56 84 ARG A CA 1
ATOM 633 C C . ARG A 1 84 ? 3.998 1.615 15.960 1.00 87.56 84 ARG A C 1
ATOM 635 O O . ARG A 1 84 ? 3.789 1.312 14.769 1.00 87.56 84 ARG A O 1
#

Radius of gyration: 23.77 Å; chains: 1; bounding box: 40×26×82 Å

Secondary structure (DSSP, 8-state):
--------------GGGPPPPPTTHHHHHSTHHHHS-SSHHHHHHHHHHHHHHHHHHHHTTS---EEEEE-TTSS-EEEEES--

Foldseek 3Di:
DDDDDDPDDDPDDDPVVDDDQDDCRVCVVCVCVPQVDPPPSSVVSVVVVVVVVLVVQVVVVQWDDWDKDDDPVNPDIDIDTRGD

Sequence (84 aa):
MATAAKTSGAKKYSADDIEVLEGLEAVRRRPSMYIGGVDIRGLHHLLWEIVDNSVDEYLAKEADTITVTLHKDGASCSVKDNGR